Protein AF-A0A1V6BZP0-F1 (afdb_monomer_lite)

Secondary structure (DSSP, 8-state):
-HHHHHHHHHS-TTTTEETTEE-HHHHHHHHHHHT-----SBS-B---SS---GGG--BSSB--HHHHHHH-TT--EEEEESHHHHHHHHHHHHTTTT----PPPPBT-EEEEEETTEEEEEEEE---STTSSS-HHHHHHHHHHHHHHTTTTTT------------

Foldseek 3Di:
DQLLVCCQAPVGSCPQPDPPHGNPVVVVVLCVVLVNDDDDQAPDFDDDDDDPDPPRGDRPDGDLVQVVCVVVVPAQEAEDEDDVSQVSVQCCCCPDRPVDHDDRDDALAWDWDDRPPGIHTYHYHYHPDPPRPDDSVRSSVSVNSRCVVVVSNVPVPPPPPPPPPDD

Sequence (167 aa):
MWRVLGIVFFNDPAYFIKGKAFDRERISTFCEKKGIALYDTAMRVVRGSGNASDKFLEVLEPIDIACILKRLPSCNTVAVTGQKAAETLQEVIGGNGIGQKVTVPDIGKYVTFHFRDRIIKWYRMPSTSRAYPMSLEKKASYYRDMFNGAELLNGYSHSIVSGGFVD

Radius of gyration: 17.06 Å; chains: 1; bounding box: 46×48×41 Å

Structure (mmCIF, N/CA/C/O backbone):
data_AF-A0A1V6BZP0-F1
#
_entry.id   AF-A0A1V6BZP0-F1
#
loop_
_atom_site.group_PDB
_atom_site.id
_atom_site.type_symbol
_atom_site.label_atom_id
_atom_site.label_alt_id
_atom_site.label_comp_id
_atom_site.label_asym_id
_atom_site.label_entity_id
_atom_site.label_seq_id
_atom_site.pdbx_PDB_ins_code
_atom_site.Cartn_x
_atom_site.Cartn_y
_atom_site.Cartn_z
_atom_site.occupancy
_atom_site.B_iso_or_equiv
_atom_site.auth_seq_id
_atom_site.auth_comp_id
_atom_site.auth_asym_id
_atom_site.auth_atom_id
_atom_site.pdbx_PDB_model_num
ATOM 1 N N . MET A 1 1 ? 8.199 2.370 -6.152 1.00 89.12 1 MET A N 1
ATOM 2 C CA . MET A 1 1 ? 6.912 1.650 -6.259 1.00 89.12 1 MET A CA 1
ATOM 3 C C . MET A 1 1 ? 6.785 0.831 -7.537 1.00 89.12 1 MET A C 1
ATOM 5 O O . MET A 1 1 ? 6.820 -0.382 -7.446 1.00 89.12 1 MET A O 1
ATOM 9 N N . TRP A 1 2 ? 6.704 1.440 -8.723 1.00 95.31 2 TRP A N 1
ATOM 10 C CA . TRP A 1 2 ? 6.334 0.725 -9.958 1.00 95.31 2 TRP A CA 1
ATOM 11 C C . TRP A 1 2 ? 7.228 -0.451 -10.360 1.00 95.31 2 TRP A C 1
ATOM 13 O O . TRP A 1 2 ? 6.714 -1.443 -10.851 1.00 95.31 2 TRP A O 1
ATOM 23 N N . ARG A 1 3 ? 8.534 -0.405 -10.069 1.00 96.00 3 ARG A N 1
ATOM 24 C CA . ARG A 1 3 ? 9.424 -1.565 -10.269 1.00 96.00 3 ARG A CA 1
ATOM 25 C C . ARG A 1 3 ? 9.048 -2.768 -9.392 1.00 96.00 3 ARG A C 1
ATOM 27 O O . ARG A 1 3 ? 9.140 -3.901 -9.837 1.00 96.00 3 ARG A O 1
ATOM 34 N N . VAL A 1 4 ? 8.594 -2.513 -8.161 1.00 96.25 4 VAL A N 1
ATOM 35 C CA . VAL A 1 4 ? 8.104 -3.553 -7.240 1.00 96.25 4 VAL A CA 1
ATOM 36 C C . VAL A 1 4 ? 6.849 -4.193 -7.825 1.00 96.25 4 VAL A C 1
ATOM 38 O O . VAL A 1 4 ? 6.780 -5.409 -7.935 1.00 96.25 4 VAL A O 1
ATOM 41 N N . LEU A 1 5 ? 5.883 -3.379 -8.263 1.00 95.62 5 LEU A N 1
ATOM 42 C CA . LEU A 1 5 ? 4.642 -3.877 -8.865 1.00 95.62 5 LEU A CA 1
ATOM 43 C C . LEU A 1 5 ? 4.901 -4.601 -10.196 1.00 95.62 5 LEU A C 1
ATOM 45 O O . LEU A 1 5 ? 4.263 -5.613 -10.458 1.00 95.62 5 LEU A O 1
ATOM 49 N N . GLY A 1 6 ? 5.865 -4.137 -10.995 1.00 96.62 6 GLY A N 1
ATOM 50 C CA . GLY A 1 6 ? 6.317 -4.827 -12.203 1.00 96.62 6 GLY A CA 1
ATOM 51 C C . GLY A 1 6 ? 6.787 -6.257 -11.916 1.00 96.62 6 GLY A C 1
ATOM 52 O O . GLY A 1 6 ? 6.321 -7.200 -12.548 1.00 96.62 6 GLY A O 1
ATOM 53 N N . ILE A 1 7 ? 7.613 -6.446 -10.882 1.00 96.81 7 ILE A N 1
ATOM 54 C CA . ILE A 1 7 ? 8.033 -7.786 -10.436 1.00 96.81 7 ILE A CA 1
ATOM 55 C C . ILE A 1 7 ? 6.846 -8.602 -9.913 1.00 96.81 7 ILE A C 1
ATOM 57 O O . ILE A 1 7 ? 6.722 -9.785 -10.223 1.00 96.81 7 ILE A O 1
ATOM 61 N N . VAL A 1 8 ? 5.978 -8.002 -9.094 1.00 96.12 8 VAL A N 1
ATOM 62 C CA . VAL A 1 8 ? 4.880 -8.736 -8.446 1.00 96.12 8 VAL A CA 1
ATOM 63 C C . VAL A 1 8 ? 3.871 -9.267 -9.461 1.00 96.12 8 VAL A C 1
ATOM 65 O O . VAL A 1 8 ? 3.491 -10.429 -9.359 1.00 96.12 8 VAL A O 1
ATOM 68 N N . PHE A 1 9 ? 3.455 -8.435 -10.417 1.00 95.25 9 PHE A N 1
ATOM 69 C CA . PHE A 1 9 ? 2.352 -8.744 -11.331 1.00 95.25 9 PHE A CA 1
ATOM 70 C C . PHE A 1 9 ? 2.797 -9.255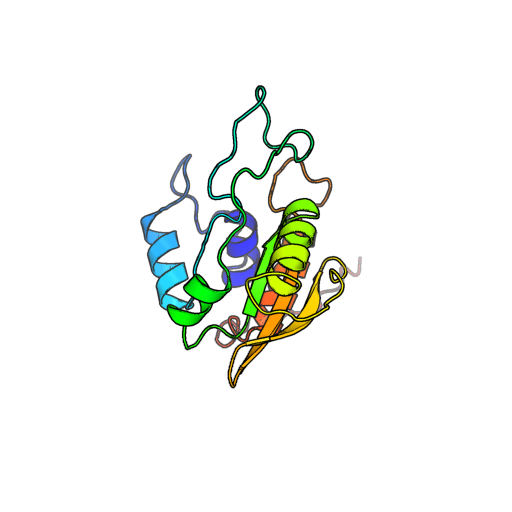 -12.704 1.00 95.25 9 PHE A C 1
ATOM 72 O O . PHE A 1 9 ? 2.000 -9.889 -13.386 1.00 95.25 9 PHE A O 1
ATOM 79 N N . PHE A 1 10 ? 4.037 -8.973 -13.117 1.00 95.56 10 PHE A N 1
ATOM 80 C CA . PHE A 1 10 ? 4.519 -9.260 -14.476 1.00 95.56 10 PHE A CA 1
ATOM 81 C C . PHE A 1 10 ? 5.895 -9.927 -14.510 1.00 95.56 10 PHE A C 1
ATOM 83 O O . PHE A 1 10 ? 6.420 -10.175 -15.589 1.00 95.56 10 PHE A O 1
ATOM 90 N N . ASN A 1 11 ? 6.500 -10.182 -13.344 1.00 95.38 11 ASN A N 1
ATOM 91 C CA . ASN A 1 11 ? 7.877 -10.662 -13.222 1.00 95.38 11 ASN A CA 1
ATOM 92 C C . ASN A 1 11 ? 8.907 -9.803 -13.992 1.00 95.38 11 ASN A C 1
ATOM 94 O O . ASN A 1 11 ? 9.961 -10.290 -14.387 1.00 95.38 11 ASN A O 1
ATOM 98 N N . ASP A 1 12 ? 8.606 -8.516 -14.190 1.00 96.12 12 ASP A N 1
ATOM 99 C CA . ASP A 1 12 ? 9.439 -7.585 -14.951 1.00 96.12 12 ASP A CA 1
ATOM 100 C C . ASP A 1 12 ? 9.510 -6.217 -14.239 1.00 96.12 12 ASP A C 1
ATOM 102 O O . ASP A 1 12 ? 8.532 -5.460 -14.233 1.00 96.12 12 ASP A O 1
ATOM 106 N N . PRO A 1 13 ? 10.659 -5.836 -13.645 1.00 95.88 13 PRO A N 1
ATOM 107 C CA . PRO A 1 13 ? 10.813 -4.538 -12.989 1.00 95.88 13 PRO A CA 1
ATOM 108 C C . PRO A 1 13 ? 10.709 -3.345 -13.952 1.00 95.88 13 PRO A C 1
ATOM 110 O O . PRO A 1 13 ? 10.486 -2.220 -13.493 1.00 95.88 13 PRO A O 1
ATOM 113 N N . ALA A 1 14 ? 10.880 -3.552 -15.258 1.00 97.19 14 ALA A N 1
ATOM 114 C CA . ALA A 1 14 ? 10.768 -2.524 -16.284 1.00 97.19 14 ALA A CA 1
ATOM 115 C C . ALA A 1 14 ? 9.359 -2.415 -16.889 1.00 97.19 14 ALA A C 1
ATOM 117 O O . ALA A 1 14 ? 9.118 -1.477 -17.646 1.00 97.19 14 ALA A O 1
ATOM 118 N N . TYR A 1 15 ? 8.408 -3.271 -16.497 1.00 97.56 15 TYR A N 1
ATOM 119 C CA . TYR A 1 15 ? 7.080 -3.352 -17.116 1.00 97.56 15 TYR A CA 1
ATOM 120 C C . TYR A 1 15 ? 6.342 -2.008 -17.203 1.00 97.56 15 TYR A C 1
ATOM 122 O O . TYR A 1 15 ? 5.653 -1.729 -18.178 1.00 97.56 15 TYR A O 1
ATOM 130 N N . PHE A 1 16 ? 6.480 -1.139 -16.201 1.00 97.25 16 PHE A N 1
ATOM 131 C CA . PHE A 1 16 ? 5.835 0.182 -16.169 1.00 97.25 16 PHE A CA 1
ATOM 132 C C . PHE A 1 16 ? 6.743 1.331 -16.631 1.00 97.25 16 PHE A C 1
ATOM 134 O O . PHE A 1 16 ? 6.482 2.488 -16.304 1.00 97.25 16 PHE A O 1
ATOM 141 N N . ILE A 1 17 ? 7.843 1.046 -17.325 1.00 96.62 17 ILE A N 1
ATOM 142 C CA . ILE A 1 17 ? 8.827 2.040 -17.762 1.00 96.62 17 ILE A CA 1
ATOM 143 C C . ILE A 1 17 ? 8.727 2.219 -19.279 1.00 96.62 17 ILE A C 1
ATOM 145 O O . ILE A 1 17 ? 8.769 1.254 -20.035 1.00 96.62 17 ILE A O 1
ATOM 149 N N . LYS A 1 18 ? 8.643 3.477 -19.725 1.00 95.69 18 LYS A N 1
ATOM 150 C CA . LYS A 1 18 ? 8.699 3.876 -21.135 1.00 95.69 18 LYS A CA 1
ATOM 151 C C . LYS A 1 18 ? 9.870 4.839 -21.323 1.00 95.69 18 LYS A C 1
ATOM 153 O O . LYS A 1 18 ? 9.834 5.993 -20.891 1.00 95.69 18 LYS A O 1
ATOM 158 N N . GLY A 1 19 ? 10.950 4.343 -21.926 1.00 93.88 19 GLY A N 1
ATOM 159 C CA . GLY A 1 19 ? 12.205 5.086 -22.059 1.00 93.88 19 GLY A CA 1
ATOM 160 C C . GLY A 1 19 ? 12.820 5.413 -20.694 1.00 93.88 19 GLY A C 1
ATOM 161 O O . GLY A 1 19 ? 13.157 4.518 -19.926 1.00 93.88 19 GLY A O 1
ATOM 162 N N . LYS A 1 20 ? 12.967 6.707 -20.384 1.00 92.25 20 LYS A N 1
ATOM 163 C CA . LYS A 1 20 ? 13.544 7.192 -19.114 1.00 92.25 20 LYS A CA 1
ATOM 164 C C . LYS A 1 20 ? 12.494 7.541 -18.045 1.00 92.25 20 LYS A C 1
ATOM 166 O O . LYS A 1 20 ? 12.865 8.027 -16.978 1.00 92.25 20 LYS A O 1
ATOM 171 N N . ALA A 1 21 ? 11.207 7.311 -18.311 1.00 93.88 21 ALA A N 1
ATOM 172 C CA . ALA A 1 21 ? 10.099 7.692 -17.434 1.00 93.88 21 ALA A CA 1
ATOM 173 C C . ALA A 1 21 ? 9.154 6.514 -17.143 1.00 93.88 21 ALA A C 1
ATOM 175 O O . ALA A 1 21 ? 9.225 5.467 -17.784 1.00 93.88 21 ALA A O 1
ATOM 176 N N . PHE A 1 22 ? 8.263 6.685 -16.164 1.00 94.44 22 PHE A N 1
ATOM 177 C CA . PHE A 1 22 ? 7.174 5.737 -15.929 1.00 94.44 22 PHE A CA 1
ATOM 178 C C . PHE A 1 22 ? 6.031 5.963 -16.924 1.00 94.44 22 PHE A C 1
ATOM 180 O O . PHE A 1 22 ? 5.674 7.103 -17.222 1.00 94.44 22 PHE A O 1
ATOM 187 N N . ASP A 1 23 ? 5.452 4.871 -17.412 1.00 96.88 23 ASP A N 1
ATOM 188 C CA . ASP A 1 23 ? 4.336 4.869 -18.352 1.00 96.88 23 ASP A CA 1
ATOM 189 C C . ASP A 1 23 ? 3.016 5.122 -17.609 1.00 96.88 23 ASP A C 1
ATOM 191 O O . ASP A 1 23 ? 2.403 4.206 -17.057 1.00 96.88 23 ASP A O 1
ATOM 195 N N . ARG A 1 24 ? 2.600 6.393 -17.555 1.00 95.31 24 ARG A N 1
ATOM 196 C CA . ARG A 1 24 ? 1.395 6.827 -16.831 1.00 95.31 24 ARG A CA 1
ATOM 197 C C . ARG A 1 24 ? 0.126 6.142 -17.336 1.00 95.31 24 ARG A C 1
ATOM 199 O O . ARG A 1 24 ? -0.723 5.800 -16.519 1.00 95.31 24 ARG A O 1
ATOM 206 N N . GLU A 1 25 ? -0.006 5.964 -18.645 1.00 95.62 25 GLU A N 1
ATOM 207 C CA . GLU A 1 25 ? -1.189 5.351 -19.254 1.00 95.62 25 GLU A CA 1
ATOM 208 C C . GLU A 1 25 ? -1.288 3.885 -18.833 1.00 95.62 25 GLU A C 1
ATOM 210 O O . GLU A 1 25 ? -2.283 3.475 -18.236 1.00 95.62 25 GLU A O 1
ATOM 215 N N . ARG A 1 26 ? -0.194 3.129 -19.004 1.00 96.62 26 ARG A N 1
ATOM 216 C CA . ARG A 1 26 ? -0.111 1.728 -18.568 1.00 96.62 26 ARG A CA 1
ATOM 217 C C . ARG A 1 26 ? -0.394 1.571 -17.077 1.00 96.62 26 ARG A C 1
ATOM 219 O O . ARG A 1 26 ? -1.074 0.630 -16.674 1.00 96.62 26 ARG A O 1
ATOM 226 N N . ILE A 1 27 ? 0.130 2.485 -16.266 1.00 95.94 27 ILE A N 1
ATOM 227 C CA . ILE A 1 27 ? -0.100 2.531 -14.824 1.00 95.94 27 ILE A CA 1
ATOM 228 C C . ILE A 1 27 ? -1.582 2.756 -14.499 1.00 95.94 27 ILE A C 1
ATOM 230 O O . ILE A 1 27 ? -2.133 1.994 -13.707 1.00 95.94 27 ILE A O 1
ATOM 234 N N . SER A 1 28 ? -2.227 3.764 -15.098 1.00 93.94 28 SER A N 1
ATOM 235 C CA . SER A 1 28 ? -3.638 4.082 -14.824 1.00 93.94 28 SER A CA 1
ATOM 236 C C . SER A 1 28 ? -4.532 2.911 -15.202 1.00 93.94 28 SER A C 1
ATOM 238 O O . SER A 1 28 ? -5.281 2.411 -14.367 1.00 93.94 28 SER A O 1
ATOM 240 N N . THR A 1 29 ? -4.356 2.380 -16.417 1.00 95.38 29 THR A N 1
ATOM 241 C CA . THR A 1 29 ? -5.118 1.224 -16.899 1.00 95.38 29 THR A CA 1
ATOM 242 C C . THR A 1 29 ? -4.913 -0.005 -16.017 1.00 95.38 29 THR A C 1
ATOM 244 O O . THR A 1 29 ? -5.861 -0.742 -15.754 1.00 95.38 29 THR A O 1
ATOM 247 N N . PHE A 1 30 ? -3.688 -0.251 -15.547 1.00 95.12 30 PHE A N 1
ATOM 248 C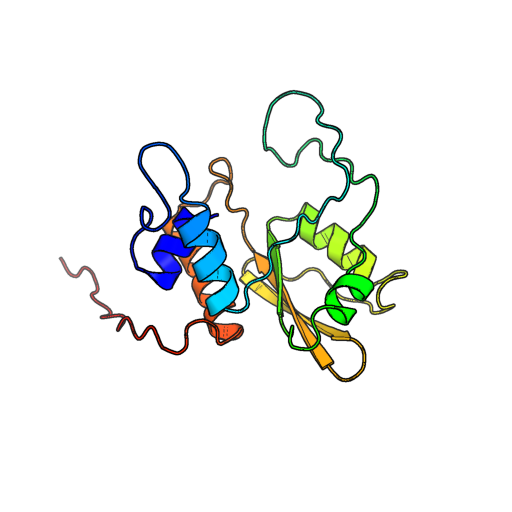 CA . PHE A 1 30 ? -3.415 -1.346 -14.619 1.00 95.12 30 PHE A CA 1
ATOM 249 C C . PHE A 1 30 ? -4.153 -1.161 -13.289 1.00 95.12 30 PHE A C 1
ATOM 251 O O . PHE A 1 30 ? -4.817 -2.089 -12.828 1.00 95.12 30 PHE A O 1
ATOM 258 N N . CYS A 1 31 ? -4.059 0.029 -12.693 1.00 92.50 31 CYS A N 1
ATOM 259 C CA . CYS A 1 31 ? -4.715 0.353 -11.431 1.00 92.50 31 CYS A CA 1
ATOM 260 C C . CYS A 1 31 ? -6.239 0.228 -11.530 1.00 92.50 31 CYS A C 1
ATOM 262 O O . CYS A 1 31 ? -6.843 -0.425 -10.683 1.00 92.50 31 CYS A O 1
ATOM 264 N N . GLU A 1 32 ? -6.845 0.766 -12.588 1.00 90.62 32 GLU A N 1
ATOM 265 C CA . GLU A 1 32 ? -8.285 0.668 -12.849 1.00 90.62 32 GLU A CA 1
ATOM 266 C C . GLU A 1 32 ? -8.730 -0.790 -12.998 1.00 90.62 32 GLU A C 1
ATOM 268 O O . GLU A 1 32 ? -9.640 -1.232 -12.299 1.00 90.62 32 GLU A O 1
ATOM 273 N N . LYS A 1 33 ? -8.035 -1.579 -13.831 1.00 91.69 33 LYS A N 1
ATOM 274 C CA . LYS A 1 33 ? -8.356 -3.001 -14.042 1.00 91.69 33 LYS A CA 1
ATOM 275 C C . LYS A 1 33 ? -8.199 -3.846 -12.782 1.00 91.69 33 LYS A C 1
ATOM 277 O O . LYS A 1 33 ? -8.889 -4.851 -12.637 1.00 91.69 33 LYS A O 1
ATOM 282 N N . LYS A 1 34 ? -7.269 -3.483 -11.895 1.00 90.12 34 LYS A N 1
ATOM 283 C CA . LYS A 1 34 ? -7.013 -4.211 -10.646 1.00 90.12 34 LYS A CA 1
ATOM 284 C C . LYS A 1 34 ? -7.796 -3.684 -9.450 1.00 90.12 34 LYS A C 1
ATOM 286 O O . LYS A 1 34 ? -7.714 -4.294 -8.393 1.00 90.12 34 LYS A O 1
ATOM 291 N N . GLY A 1 35 ? -8.526 -2.577 -9.585 1.00 89.06 35 GLY A N 1
ATOM 292 C CA . GLY A 1 35 ? -9.192 -1.938 -8.450 1.00 89.06 35 GLY A CA 1
ATOM 293 C C . GLY A 1 35 ? -8.210 -1.360 -7.424 1.00 89.06 35 GLY A C 1
ATOM 294 O O . GLY A 1 35 ? -8.501 -1.335 -6.231 1.00 89.06 35 GLY A O 1
ATOM 295 N N . ILE A 1 36 ? -7.031 -0.913 -7.868 1.00 91.56 36 ILE A N 1
ATOM 296 C CA . ILE A 1 36 ? -6.016 -0.292 -7.012 1.00 91.56 36 ILE A CA 1
ATOM 297 C C . ILE A 1 36 ? -6.196 1.223 -7.057 1.00 91.56 36 ILE A C 1
ATOM 299 O O . ILE A 1 36 ? -5.928 1.860 -8.075 1.00 91.56 36 ILE A O 1
ATOM 303 N N . ALA A 1 37 ? -6.577 1.809 -5.926 1.00 88.44 37 ALA A N 1
ATOM 304 C CA . ALA A 1 37 ? -6.533 3.251 -5.726 1.00 88.44 37 ALA A CA 1
ATOM 305 C C . ALA A 1 37 ? -5.193 3.656 -5.097 1.00 88.44 37 ALA A C 1
ATOM 307 O O . ALA A 1 37 ? -4.712 3.012 -4.164 1.00 88.44 37 ALA A O 1
ATOM 308 N N . LEU A 1 38 ? -4.599 4.741 -5.593 1.00 85.94 38 LEU A N 1
ATOM 309 C CA . LEU A 1 38 ? -3.411 5.352 -5.004 1.00 85.94 38 LEU A CA 1
ATOM 310 C C . LEU A 1 38 ? -3.785 6.703 -4.412 1.00 85.94 38 LEU A C 1
ATOM 312 O O . LEU A 1 38 ? -4.434 7.514 -5.070 1.00 85.94 38 LEU A O 1
ATOM 316 N N . TYR A 1 39 ? -3.351 6.939 -3.182 1.00 75.44 39 TYR A N 1
ATOM 317 C CA . TYR A 1 39 ? -3.590 8.185 -2.474 1.00 75.44 39 TYR A CA 1
ATOM 318 C C . TYR A 1 39 ? -2.334 8.563 -1.695 1.00 75.44 39 TYR A C 1
ATOM 320 O O . TYR A 1 39 ? -1.654 7.686 -1.157 1.00 75.44 39 TYR A O 1
ATOM 328 N N . ASP A 1 40 ? -2.008 9.851 -1.654 1.00 66.25 40 ASP A N 1
ATOM 329 C CA . ASP A 1 40 ? -0.903 10.329 -0.829 1.00 66.25 40 ASP A CA 1
ATOM 330 C C . ASP A 1 40 ? -1.369 10.416 0.627 1.00 66.25 40 ASP A C 1
ATOM 332 O O . ASP A 1 40 ? -2.418 10.985 0.924 1.00 66.25 40 ASP A O 1
ATOM 336 N N . THR A 1 41 ? -0.616 9.826 1.553 1.00 52.00 41 THR A N 1
ATOM 337 C CA . THR A 1 41 ? -0.979 9.844 2.979 1.00 52.00 41 THR A CA 1
ATOM 338 C C . THR A 1 41 ? -0.819 11.244 3.583 1.00 52.00 41 THR A C 1
ATOM 340 O O . THR A 1 41 ? -1.410 11.525 4.623 1.00 52.00 41 THR A O 1
ATOM 343 N N . ALA A 1 42 ? -0.071 12.139 2.929 1.00 47.28 42 ALA A N 1
ATOM 344 C CA . ALA A 1 42 ? 0.119 13.512 3.372 1.00 47.28 42 ALA A CA 1
ATOM 345 C C . ALA A 1 42 ? -0.569 14.502 2.417 1.00 47.28 42 ALA A C 1
ATOM 347 O O . ALA A 1 42 ? -0.088 14.753 1.315 1.00 47.28 42 ALA A O 1
ATOM 348 N N . MET A 1 43 ? -1.669 15.127 2.853 1.00 43.12 43 MET A N 1
ATOM 349 C CA . MET A 1 43 ? -2.336 16.170 2.054 1.00 43.12 43 MET A CA 1
ATOM 350 C C . MET A 1 43 ? -1.595 17.520 2.056 1.00 43.12 43 MET A C 1
ATOM 352 O O . MET A 1 43 ? -1.974 18.430 1.322 1.00 43.12 43 MET A O 1
ATOM 356 N N . ARG A 1 44 ? -0.499 17.664 2.815 1.00 33.16 44 ARG A N 1
ATOM 357 C CA . ARG A 1 44 ? 0.430 18.799 2.699 1.00 33.16 44 ARG A CA 1
ATOM 358 C C . ARG A 1 44 ? 1.768 18.448 3.352 1.00 33.16 44 ARG A C 1
ATOM 360 O O . ARG A 1 44 ? 1.824 18.230 4.557 1.00 33.16 44 ARG A O 1
ATOM 367 N N . VAL A 1 45 ? 2.836 18.402 2.555 1.00 38.97 45 VAL A N 1
ATOM 368 C CA . VAL A 1 45 ? 4.223 18.231 3.022 1.00 38.97 45 VAL A CA 1
ATOM 369 C C . VAL A 1 45 ? 4.978 19.522 2.729 1.00 38.97 45 VAL A C 1
ATOM 371 O O . VAL A 1 45 ? 5.191 19.851 1.561 1.00 38.97 45 VAL A O 1
ATOM 374 N N . VAL A 1 46 ? 5.410 20.253 3.759 1.00 36.12 46 VAL A N 1
ATOM 375 C CA . VAL A 1 46 ? 6.407 21.319 3.577 1.00 36.12 46 VAL A CA 1
ATOM 376 C C . VAL A 1 46 ? 7.770 20.645 3.473 1.00 36.12 46 VAL A C 1
ATOM 378 O O . VAL A 1 46 ? 8.241 19.998 4.404 1.00 36.12 46 VAL A O 1
ATOM 381 N N . ARG A 1 47 ? 8.385 20.734 2.291 1.00 38.78 47 ARG A N 1
ATOM 382 C CA . ARG A 1 47 ? 9.686 20.119 2.015 1.00 38.78 47 ARG A CA 1
ATOM 383 C C . ARG A 1 47 ? 10.798 20.975 2.617 1.00 38.78 47 ARG A C 1
ATOM 385 O O . ARG A 1 47 ? 11.275 21.905 1.971 1.00 38.78 47 ARG A O 1
ATOM 392 N N . GLY A 1 48 ? 11.247 20.626 3.818 1.00 38.09 48 GLY A N 1
ATOM 393 C CA . GLY A 1 48 ? 12.569 21.025 4.294 1.00 38.09 48 GLY A CA 1
ATOM 394 C C . GLY A 1 48 ? 13.641 20.315 3.461 1.00 38.09 48 GLY A C 1
ATOM 395 O O . GLY A 1 48 ? 13.793 19.103 3.561 1.00 38.09 48 GLY A O 1
ATOM 396 N N . SER A 1 49 ? 14.303 21.056 2.570 1.00 40.41 49 SER A N 1
ATOM 397 C CA . SER A 1 49 ? 15.598 20.722 1.949 1.00 40.41 49 SER A CA 1
ATOM 398 C C . SER A 1 49 ? 15.843 19.251 1.523 1.00 40.41 49 SER A C 1
ATOM 400 O O . SER A 1 49 ? 16.517 18.468 2.181 1.00 40.41 49 SER A O 1
ATOM 402 N N . GLY A 1 50 ? 15.441 18.920 0.291 1.00 42.94 50 GLY A N 1
ATOM 403 C CA . GLY A 1 50 ? 16.346 18.223 -0.638 1.00 42.94 50 GLY A CA 1
ATOM 404 C C . GLY A 1 50 ? 16.535 16.699 -0.584 1.00 42.94 50 GLY A C 1
ATOM 405 O O . GLY A 1 50 ? 17.386 16.220 -1.330 1.00 42.94 50 GLY A O 1
ATOM 406 N N . ASN A 1 51 ? 15.781 15.894 0.176 1.00 48.53 51 ASN A N 1
ATOM 407 C CA . ASN A 1 51 ? 15.770 14.435 -0.053 1.00 48.53 51 ASN A CA 1
ATOM 408 C C . ASN A 1 51 ? 14.465 13.727 0.368 1.00 48.53 51 ASN A C 1
ATOM 410 O O . ASN A 1 51 ? 13.696 14.215 1.185 1.00 48.53 51 ASN A O 1
ATOM 414 N N . ALA A 1 52 ? 14.208 12.557 -0.235 1.00 53.28 52 ALA A N 1
ATOM 415 C CA . ALA A 1 52 ? 13.035 11.699 0.000 1.00 53.28 52 ALA A CA 1
ATOM 416 C C . ALA A 1 52 ? 13.181 10.809 1.256 1.00 53.28 52 ALA A C 1
ATOM 418 O O . ALA A 1 52 ? 12.760 9.650 1.246 1.00 53.28 52 ALA A O 1
ATOM 419 N N . SER A 1 53 ? 13.875 11.309 2.282 1.00 53.00 53 SER A N 1
ATOM 420 C CA . SER A 1 53 ? 14.097 10.608 3.548 1.00 53.00 53 SER A CA 1
ATOM 421 C C . SER A 1 53 ? 13.049 11.042 4.570 1.00 53.00 53 SER A C 1
ATOM 423 O O . SER A 1 53 ? 12.766 12.230 4.697 1.00 53.00 53 SER A O 1
ATOM 425 N N . ASP A 1 54 ? 12.521 10.093 5.343 1.00 52.78 54 ASP A N 1
ATOM 426 C CA . ASP A 1 54 ? 11.439 10.283 6.327 1.00 52.78 54 ASP A CA 1
ATOM 427 C C . ASP A 1 54 ? 11.810 11.199 7.519 1.00 52.78 54 ASP A C 1
ATOM 429 O O . ASP A 1 54 ? 11.027 11.366 8.450 1.00 52.78 54 ASP A O 1
ATOM 433 N N . LYS A 1 55 ? 13.012 11.794 7.525 1.00 47.59 55 LYS A N 1
ATOM 434 C CA . LYS A 1 55 ? 13.589 12.488 8.687 1.00 47.59 55 LYS A CA 1
ATOM 435 C C . LYS A 1 55 ? 13.008 13.892 8.934 1.00 47.59 55 LYS A C 1
ATOM 437 O O . LYS A 1 55 ? 13.209 14.421 10.020 1.00 47.59 55 LYS A O 1
ATOM 442 N N . PHE A 1 56 ? 12.279 14.473 7.973 1.00 45.00 56 PHE A N 1
ATOM 443 C CA . PHE A 1 56 ? 11.745 15.846 8.060 1.00 45.00 56 PHE A CA 1
ATOM 444 C C . PHE A 1 56 ? 10.356 16.003 7.411 1.00 45.00 56 PHE A C 1
ATOM 446 O O . PHE A 1 56 ? 10.113 16.943 6.657 1.00 45.00 56 PHE A O 1
ATOM 453 N N . LEU A 1 57 ? 9.442 15.061 7.661 1.00 48.09 57 LEU A N 1
ATOM 454 C CA . LEU A 1 57 ? 8.051 15.153 7.205 1.00 48.09 57 LEU A CA 1
ATOM 455 C C . LEU A 1 57 ? 7.142 15.614 8.349 1.00 48.09 57 LEU A C 1
ATOM 457 O O . LEU A 1 57 ? 6.799 14.833 9.237 1.00 48.09 57 LEU A O 1
ATOM 461 N N . GLU A 1 58 ? 6.740 16.883 8.305 1.00 45.75 58 GLU A N 1
ATOM 462 C CA . GLU A 1 58 ? 5.653 17.414 9.128 1.00 45.75 58 GLU A CA 1
ATOM 463 C C . GLU A 1 58 ? 4.322 17.200 8.391 1.00 45.75 58 GLU A C 1
ATOM 465 O O . GLU A 1 58 ? 4.131 17.679 7.269 1.00 45.75 58 GLU A O 1
ATOM 470 N N . VAL A 1 59 ? 3.420 16.421 8.993 1.00 53.59 59 VAL A N 1
ATOM 471 C CA . VAL A 1 59 ? 2.085 16.145 8.448 1.00 53.59 59 VAL A CA 1
ATOM 472 C C . VAL A 1 59 ? 1.159 17.259 8.924 1.00 53.59 59 VAL A C 1
ATOM 474 O O . VAL A 1 59 ? 0.746 17.262 10.077 1.00 53.59 59 VAL A O 1
ATOM 477 N N . LEU A 1 60 ? 0.864 18.220 8.047 1.00 53.34 60 LEU A N 1
ATOM 478 C CA . LEU A 1 60 ? 0.061 19.395 8.411 1.00 53.34 60 LEU A CA 1
ATOM 479 C C . LEU A 1 60 ? -1.431 19.075 8.564 1.00 53.34 60 LEU A C 1
ATOM 481 O O . LEU A 1 60 ? -2.097 19.673 9.402 1.00 53.34 60 LEU A O 1
ATOM 485 N N . GLU A 1 61 ? -1.948 18.134 7.772 1.00 59.84 61 GLU A N 1
ATOM 486 C CA . GLU A 1 61 ? -3.327 17.647 7.861 1.00 59.84 61 GLU A CA 1
ATOM 487 C C . GLU A 1 61 ? -3.341 16.129 7.623 1.00 59.84 61 GLU A C 1
ATOM 489 O O . GLU A 1 61 ? -2.858 15.669 6.577 1.00 59.84 61 GLU A O 1
ATOM 494 N N . PRO A 1 62 ? -3.846 15.333 8.582 1.00 66.12 62 PRO A N 1
ATOM 495 C CA . PRO A 1 62 ? -3.922 13.891 8.429 1.00 66.12 62 PRO A CA 1
ATOM 496 C C . PRO A 1 62 ? -4.995 13.501 7.403 1.00 66.12 62 PRO A C 1
ATOM 498 O O . PRO A 1 62 ? -5.979 14.207 7.185 1.00 66.12 62 PRO A O 1
ATOM 501 N N . ILE A 1 63 ? -4.803 12.346 6.770 1.00 74.44 63 ILE A N 1
ATOM 502 C CA . ILE A 1 63 ? -5.749 11.762 5.815 1.00 74.44 63 ILE A CA 1
ATOM 503 C C . ILE A 1 63 ? -7.127 11.514 6.456 1.00 74.44 63 ILE A C 1
ATOM 505 O O . ILE A 1 63 ? -7.227 10.878 7.503 1.00 74.44 63 ILE A O 1
ATOM 509 N N . ASP A 1 64 ? -8.210 11.935 5.796 1.00 81.81 64 ASP A N 1
ATOM 510 C CA . ASP A 1 64 ? -9.572 11.528 6.172 1.00 81.81 64 ASP A CA 1
ATOM 511 C C . ASP A 1 64 ? -9.888 10.156 5.558 1.00 81.81 64 ASP A C 1
ATOM 513 O O . ASP A 1 64 ? -10.513 10.024 4.497 1.00 81.81 64 ASP A O 1
ATOM 517 N N . ILE A 1 65 ? -9.415 9.104 6.231 1.00 84.62 65 ILE A N 1
ATOM 518 C CA . ILE A 1 65 ? -9.623 7.724 5.780 1.00 84.62 65 ILE A CA 1
ATOM 519 C C . ILE A 1 65 ? -11.113 7.367 5.703 1.00 84.62 65 ILE A C 1
ATOM 521 O O . ILE A 1 65 ? -11.517 6.595 4.834 1.00 84.62 65 ILE A O 1
ATOM 525 N N . ALA A 1 66 ? -11.951 7.950 6.563 1.00 86.56 66 ALA A N 1
ATOM 526 C CA . ALA A 1 66 ? -13.378 7.674 6.583 1.00 86.56 66 ALA A CA 1
ATOM 527 C C . ALA A 1 66 ? -14.061 8.219 5.325 1.00 86.56 66 ALA A C 1
ATOM 529 O O . ALA A 1 66 ? -14.876 7.523 4.717 1.00 86.56 66 ALA A O 1
ATOM 530 N N . CYS A 1 67 ? -13.717 9.434 4.895 1.00 86.31 67 CYS A N 1
ATOM 531 C CA . CYS A 1 67 ? -14.199 10.003 3.637 1.00 86.31 67 CYS A CA 1
ATOM 532 C C . CYS A 1 67 ? -13.770 9.161 2.427 1.00 86.31 67 CYS A C 1
ATOM 534 O O . CYS A 1 67 ? -14.586 8.875 1.547 1.00 86.31 67 CYS A O 1
ATOM 536 N N . ILE A 1 68 ? -12.523 8.688 2.409 1.00 87.25 68 ILE A N 1
ATOM 537 C CA . ILE A 1 68 ? -12.010 7.835 1.328 1.00 87.25 68 ILE A CA 1
ATOM 538 C C . ILE A 1 68 ? -12.756 6.498 1.284 1.00 87.25 68 ILE A C 1
ATOM 540 O O . ILE A 1 68 ? -13.265 6.110 0.232 1.00 87.25 68 ILE A O 1
ATOM 544 N N . LEU A 1 69 ? -12.895 5.813 2.421 1.00 89.19 69 LEU A N 1
ATOM 545 C CA . LEU A 1 69 ? -13.593 4.527 2.490 1.00 89.19 69 LEU A CA 1
ATOM 546 C C . LEU A 1 69 ? -15.092 4.650 2.166 1.00 89.19 69 LEU A C 1
ATOM 548 O O . LEU A 1 69 ? -15.661 3.710 1.615 1.00 89.19 69 LEU A O 1
ATOM 552 N N . LYS A 1 70 ? -15.727 5.806 2.423 1.00 90.06 70 LYS A N 1
ATOM 553 C CA . LYS A 1 70 ? -17.097 6.104 1.951 1.00 90.06 70 LYS A CA 1
ATOM 554 C C . LYS A 1 70 ? -17.194 6.143 0.427 1.00 90.06 70 LYS A C 1
ATOM 556 O O . LYS A 1 70 ? -18.187 5.675 -0.118 1.00 90.06 70 LYS A O 1
ATOM 561 N N . ARG A 1 71 ? -16.187 6.706 -0.250 1.00 89.19 71 ARG A N 1
ATOM 562 C CA . ARG A 1 71 ? -16.125 6.799 -1.721 1.00 89.19 71 ARG A CA 1
ATOM 563 C C . ARG A 1 71 ? -15.702 5.488 -2.385 1.00 89.19 71 ARG A C 1
ATOM 565 O O . ARG A 1 71 ? -15.937 5.315 -3.574 1.00 89.19 71 ARG A O 1
ATOM 572 N N . LEU A 1 72 ? -15.103 4.571 -1.623 1.00 90.31 72 LEU A N 1
ATOM 573 C CA . LEU A 1 72 ? -14.641 3.262 -2.083 1.00 90.31 72 LEU A CA 1
ATOM 574 C C . LEU A 1 72 ? -15.407 2.126 -1.369 1.00 90.31 72 LEU A C 1
ATOM 576 O O . LEU A 1 72 ? -14.834 1.419 -0.528 1.00 90.31 72 LEU A O 1
ATOM 580 N N . PRO A 1 73 ? -16.699 1.912 -1.690 1.00 88.56 73 PRO A N 1
ATOM 581 C CA . PRO A 1 73 ? -17.572 0.964 -0.987 1.00 88.56 73 PRO A CA 1
ATOM 582 C C . PRO A 1 73 ? -17.163 -0.510 -1.147 1.00 88.56 73 PRO A C 1
ATOM 584 O O . PRO A 1 73 ? -17.555 -1.332 -0.321 1.00 88.56 73 PRO A O 1
ATOM 587 N N . SER A 1 74 ? -16.298 -0.837 -2.109 1.00 88.88 74 SER A N 1
ATOM 588 C CA . SER A 1 74 ? -15.722 -2.182 -2.276 1.00 88.88 74 SER A CA 1
ATOM 589 C C . SER A 1 74 ? -14.318 -2.339 -1.674 1.00 88.88 74 SER A C 1
ATOM 591 O O . SER A 1 74 ? -13.764 -3.432 -1.695 1.00 88.88 74 SER A O 1
ATOM 593 N N . CYS A 1 75 ? -13.716 -1.269 -1.142 1.00 91.69 75 CYS A N 1
ATOM 594 C CA . CYS A 1 75 ? -12.378 -1.336 -0.554 1.00 91.69 75 CYS A CA 1
ATOM 595 C C . CYS A 1 75 ? -12.396 -2.104 0.775 1.00 91.69 75 CYS A C 1
ATOM 597 O O . CYS A 1 75 ? -12.999 -1.650 1.744 1.00 91.69 75 CYS A O 1
ATOM 599 N N . ASN A 1 76 ? -11.701 -3.239 0.824 1.00 92.94 76 ASN A N 1
ATOM 600 C CA . ASN A 1 76 ? -11.556 -4.085 2.015 1.00 92.94 76 ASN A CA 1
ATOM 601 C C . ASN A 1 76 ? -10.117 -4.107 2.567 1.00 92.94 76 ASN A C 1
ATOM 603 O O . ASN A 1 76 ? -9.861 -4.717 3.604 1.00 92.94 76 ASN A O 1
ATOM 607 N N . THR A 1 77 ? -9.175 -3.449 1.885 1.00 94.88 77 THR A N 1
ATOM 608 C CA . THR A 1 77 ? -7.749 -3.486 2.210 1.00 94.88 77 THR A CA 1
ATOM 609 C C . THR A 1 77 ? -7.118 -2.112 2.009 1.00 94.88 77 THR A C 1
ATOM 611 O O . THR A 1 77 ? -7.273 -1.492 0.961 1.00 94.88 77 THR A O 1
ATOM 614 N N . VAL A 1 78 ? -6.369 -1.653 3.007 1.00 93.94 78 VAL A N 1
ATOM 615 C CA . VAL A 1 78 ? -5.564 -0.430 2.989 1.00 93.94 78 VAL A CA 1
ATOM 616 C C . VAL A 1 78 ? -4.115 -0.809 3.263 1.00 93.94 78 VAL A C 1
ATOM 618 O O . VAL A 1 78 ? -3.831 -1.617 4.145 1.00 93.94 78 VAL A O 1
ATOM 621 N N . ALA A 1 79 ? -3.184 -0.208 2.532 1.00 94.19 79 ALA A N 1
ATOM 622 C CA . ALA A 1 79 ? -1.759 -0.399 2.746 1.00 94.19 79 ALA A CA 1
ATOM 623 C C . ALA A 1 79 ? -1.055 0.952 2.843 1.00 94.19 79 ALA A C 1
ATOM 625 O O . ALA A 1 79 ? -1.299 1.845 2.034 1.00 94.19 79 ALA A O 1
ATOM 626 N N . VAL A 1 80 ? -0.158 1.081 3.816 1.00 92.06 80 VAL A N 1
ATOM 627 C CA . VAL A 1 80 ? 0.703 2.260 3.993 1.00 92.06 80 VAL A CA 1
ATOM 628 C C . VAL A 1 80 ? 2.163 1.853 3.890 1.00 92.06 80 VAL A C 1
ATOM 630 O O . VAL A 1 80 ? 2.529 0.738 4.261 1.00 92.06 80 VAL A O 1
ATOM 633 N N . THR A 1 81 ? 3.014 2.741 3.380 1.00 89.50 81 THR A N 1
ATOM 634 C CA . THR A 1 81 ? 4.429 2.435 3.142 1.00 89.50 81 THR A CA 1
ATOM 635 C C . THR A 1 81 ? 5.326 3.212 4.099 1.00 89.50 81 THR A C 1
ATOM 637 O O . THR A 1 81 ? 5.373 4.437 4.027 1.00 89.50 81 THR A O 1
ATOM 640 N N . GLY A 1 82 ? 6.083 2.511 4.943 1.00 84.56 82 GLY A N 1
ATOM 641 C CA . GLY A 1 82 ? 6.974 3.123 5.936 1.00 84.56 82 GLY A CA 1
ATOM 642 C C . GLY A 1 82 ? 6.339 3.309 7.319 1.00 84.56 82 GLY A C 1
ATOM 643 O O . GLY A 1 82 ? 5.145 3.091 7.513 1.00 84.56 82 GLY A O 1
ATOM 644 N N . GLN A 1 83 ? 7.172 3.668 8.300 1.00 85.19 83 GLN A N 1
ATOM 645 C CA . GLN A 1 83 ? 6.759 3.785 9.703 1.00 85.19 83 GLN A CA 1
ATOM 646 C C . GLN A 1 83 ? 5.844 4.986 9.933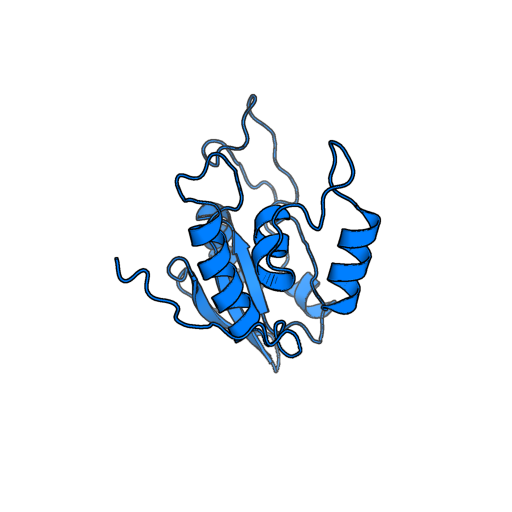 1.00 85.19 83 GLN A C 1
ATOM 648 O O . GLN A 1 83 ? 4.761 4.828 10.486 1.00 85.19 83 GLN A O 1
ATOM 653 N N . LYS A 1 84 ? 6.252 6.167 9.457 1.00 84.12 84 LYS A N 1
ATOM 654 C CA . LYS A 1 84 ? 5.535 7.417 9.727 1.00 84.12 84 LYS A CA 1
ATOM 655 C C . LYS A 1 84 ? 4.097 7.382 9.208 1.00 84.12 84 LYS A C 1
ATOM 657 O O . LYS A 1 84 ? 3.174 7.738 9.926 1.00 84.12 84 LYS A O 1
ATOM 662 N N . ALA A 1 85 ? 3.902 6.874 7.990 1.00 84.62 85 ALA A N 1
ATOM 663 C CA . ALA A 1 85 ? 2.572 6.704 7.406 1.00 84.62 85 ALA A CA 1
ATOM 664 C C . ALA A 1 85 ? 1.697 5.723 8.208 1.00 84.62 85 ALA A C 1
ATOM 666 O O . ALA A 1 85 ? 0.483 5.903 8.284 1.00 84.62 85 ALA A O 1
ATOM 667 N N . ALA A 1 86 ? 2.301 4.699 8.821 1.00 89.75 86 ALA A N 1
ATOM 668 C CA . ALA A 1 86 ? 1.582 3.754 9.664 1.00 89.75 86 ALA A CA 1
ATOM 669 C C . ALA A 1 86 ? 1.154 4.368 11.002 1.00 89.75 86 ALA A C 1
ATOM 671 O O . ALA A 1 86 ? 0.008 4.195 11.401 1.00 89.75 86 ALA A O 1
ATOM 672 N N . GLU A 1 87 ? 2.030 5.127 11.653 1.00 89.69 87 GLU A N 1
ATOM 673 C CA . GLU A 1 87 ? 1.696 5.866 12.878 1.00 89.69 87 GLU A CA 1
ATOM 674 C C . GLU A 1 87 ? 0.583 6.891 12.619 1.00 89.69 87 GLU A C 1
ATOM 676 O O . GLU A 1 87 ? -0.412 6.916 13.336 1.00 89.69 87 GLU A O 1
ATOM 681 N N . THR A 1 88 ? 0.674 7.660 11.528 1.00 86.56 88 THR A N 1
ATOM 682 C CA . THR A 1 88 ? -0.380 8.616 11.152 1.00 86.56 88 THR A CA 1
ATOM 683 C C . THR A 1 88 ? -1.720 7.924 10.907 1.00 86.56 88 THR A C 1
ATOM 685 O O . THR A 1 88 ? -2.752 8.398 11.375 1.00 86.56 88 THR A O 1
ATOM 688 N N . LEU A 1 89 ? -1.740 6.786 10.201 1.00 88.25 89 LEU A N 1
ATOM 689 C CA . LEU A 1 89 ? -2.992 6.057 9.994 1.00 88.25 89 LEU A CA 1
ATOM 690 C C . LEU A 1 89 ? -3.537 5.469 11.307 1.00 88.25 89 LEU A C 1
ATOM 692 O O . LEU A 1 89 ? -4.751 5.459 11.498 1.00 88.25 89 LEU A O 1
ATOM 696 N N . GLN A 1 90 ? -2.671 5.044 12.233 1.00 91.62 90 GLN A N 1
ATOM 697 C CA . GLN A 1 90 ? -3.079 4.607 13.571 1.00 91.62 90 GLN A CA 1
ATOM 698 C C . GLN A 1 90 ? -3.839 5.708 14.318 1.00 91.62 90 GLN A C 1
ATOM 700 O O . GLN A 1 90 ? -4.923 5.458 14.844 1.00 91.62 90 GLN A O 1
ATOM 705 N N . GLU A 1 91 ? -3.281 6.921 14.348 1.00 88.94 91 GLU A N 1
ATOM 706 C CA . GLU A 1 91 ? -3.883 8.089 14.999 1.00 88.94 91 GLU A CA 1
ATOM 707 C C . GLU A 1 91 ? -5.229 8.447 14.365 1.00 88.94 91 GLU A C 1
ATOM 709 O O . GLU A 1 91 ? -6.199 8.711 15.072 1.00 88.94 91 GLU A O 1
ATOM 714 N N . VAL A 1 9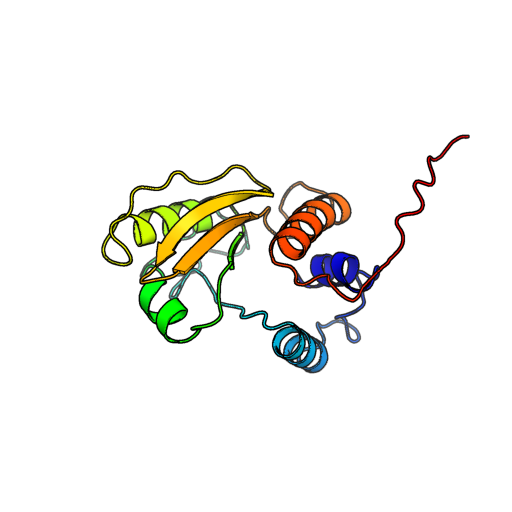2 ? -5.324 8.384 13.034 1.00 86.12 92 VAL A N 1
ATOM 715 C CA . VAL A 1 92 ? -6.573 8.634 12.299 1.00 86.12 92 VAL A CA 1
ATOM 716 C C . VAL A 1 92 ? -7.650 7.594 12.628 1.00 86.12 92 VAL A C 1
ATOM 718 O O . VAL A 1 92 ? -8.812 7.960 12.822 1.00 86.12 92 VAL A O 1
ATOM 721 N N . ILE A 1 93 ? -7.285 6.307 12.700 1.00 89.31 93 ILE A N 1
ATOM 722 C CA . ILE A 1 93 ? -8.218 5.226 13.061 1.00 89.31 93 ILE A CA 1
ATOM 723 C C . ILE A 1 93 ? -8.657 5.367 14.528 1.00 89.31 93 ILE A C 1
ATOM 725 O O . ILE A 1 93 ? -9.839 5.201 14.830 1.00 89.31 93 ILE A O 1
ATOM 729 N N . GLY A 1 94 ? -7.733 5.705 15.431 1.00 87.81 94 GLY A N 1
ATOM 730 C CA . GLY A 1 94 ? -8.019 5.896 16.855 1.00 87.81 94 GLY A CA 1
ATOM 731 C C . GLY A 1 94 ? -8.811 7.165 17.172 1.00 87.81 94 GLY A C 1
ATOM 732 O O . GLY A 1 94 ? -9.593 7.170 18.119 1.00 87.81 94 GLY A O 1
ATOM 733 N N . GLY A 1 95 ? -8.619 8.223 16.387 1.00 83.38 95 GLY A N 1
ATOM 734 C CA . GLY A 1 95 ? -9.268 9.519 16.549 1.00 83.38 95 GLY A CA 1
ATOM 735 C C . GLY A 1 95 ? -10.537 9.677 15.711 1.00 83.38 95 GLY A C 1
ATOM 736 O O . GLY A 1 95 ? -11.304 8.736 15.501 1.00 83.38 95 GLY A O 1
ATOM 737 N N . ASN A 1 96 ? -10.744 10.897 15.208 1.00 62.31 96 ASN A N 1
ATOM 738 C CA . ASN A 1 96 ? -11.993 11.365 14.589 1.00 62.31 96 ASN A CA 1
ATOM 739 C C . ASN A 1 96 ? -12.420 10.627 13.303 1.00 62.31 96 ASN A C 1
ATOM 741 O O . ASN A 1 96 ? -13.495 10.908 12.777 1.00 62.31 96 ASN A O 1
ATOM 745 N N . GLY A 1 97 ? -11.610 9.705 12.774 1.00 64.00 97 GLY A N 1
ATOM 746 C CA . GLY A 1 97 ? -11.961 8.930 11.586 1.00 64.00 97 GLY A CA 1
ATOM 747 C C . GLY A 1 97 ? -12.852 7.723 11.887 1.00 64.00 97 GLY A C 1
ATOM 748 O O . GLY A 1 97 ? -13.796 7.457 11.142 1.00 64.00 97 GLY A O 1
ATOM 749 N N . ILE A 1 98 ? -12.536 6.959 12.942 1.00 82.62 98 ILE A N 1
ATOM 750 C CA . ILE A 1 98 ? -13.146 5.638 13.197 1.00 82.62 98 ILE A CA 1
ATOM 751 C C . ILE A 1 98 ? -13.379 5.360 14.694 1.00 82.62 98 ILE A C 1
ATOM 753 O O . ILE A 1 98 ? -14.323 4.644 15.028 1.00 82.62 98 ILE A O 1
ATOM 757 N N . GLY A 1 99 ? -12.569 5.921 15.597 1.00 86.19 99 GLY A N 1
ATOM 758 C CA . GLY A 1 99 ? -12.700 5.727 17.046 1.00 86.19 99 GLY A CA 1
ATOM 759 C C . GLY A 1 99 ? -12.302 4.332 17.545 1.00 86.19 99 GLY A C 1
ATOM 760 O O . GLY A 1 99 ? -12.769 3.903 18.598 1.00 86.19 99 GLY A O 1
ATOM 761 N N . GLN A 1 100 ? -11.473 3.596 16.796 1.00 90.44 100 GLN A N 1
ATOM 762 C CA . GLN A 1 100 ? -11.028 2.247 17.166 1.00 90.44 100 GLN A CA 1
ATOM 763 C C . GLN A 1 100 ? -9.553 2.224 17.540 1.00 90.44 100 GLN A C 1
ATOM 765 O O . GLN A 1 100 ? -8.688 2.686 16.800 1.00 90.44 100 GLN A O 1
ATOM 770 N N . LYS A 1 101 ? -9.242 1.610 18.681 1.00 90.94 101 LYS A N 1
ATOM 771 C CA . LYS A 1 101 ? -7.857 1.416 19.097 1.00 90.94 101 LYS A CA 1
ATOM 772 C C . LYS A 1 101 ? -7.256 0.223 18.357 1.00 90.94 101 LYS A C 1
ATOM 774 O O . LYS A 1 101 ? -7.653 -0.916 18.580 1.00 90.94 101 LYS A O 1
ATOM 779 N N . VAL A 1 102 ? -6.268 0.497 17.516 1.00 91.88 102 VAL A N 1
ATOM 780 C CA . VAL A 1 102 ? -5.479 -0.504 16.790 1.00 91.88 102 VAL A CA 1
ATOM 781 C C . VAL A 1 102 ? -3.994 -0.278 17.035 1.00 91.88 102 VAL A C 1
ATOM 783 O O . VAL A 1 102 ? -3.566 0.849 17.282 1.00 91.88 102 VAL A O 1
ATOM 786 N N . THR A 1 103 ? -3.200 -1.341 16.963 1.00 93.50 103 THR A N 1
ATOM 787 C CA . THR A 1 103 ? -1.735 -1.264 17.042 1.00 93.50 103 THR A CA 1
ATOM 788 C C . THR A 1 103 ? -1.154 -1.287 15.635 1.00 93.50 103 THR A C 1
ATOM 790 O O . THR A 1 103 ? -1.640 -2.036 14.787 1.00 93.50 103 THR A O 1
ATOM 793 N N . VAL A 1 104 ? -0.117 -0.484 15.381 1.00 94.31 104 VAL A N 1
ATOM 794 C CA . VAL A 1 104 ? 0.627 -0.536 14.11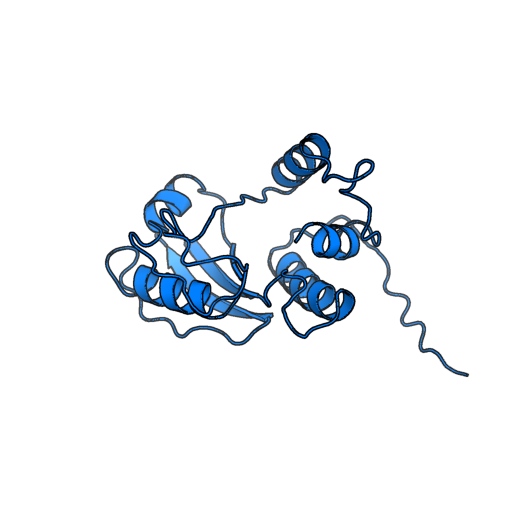4 1.00 94.31 104 VAL A CA 1
ATOM 795 C C . VAL A 1 104 ? 1.124 -1.971 13.878 1.00 94.31 104 VAL A C 1
ATOM 797 O O . VAL A 1 104 ? 1.822 -2.504 14.742 1.00 94.31 104 VAL A O 1
ATOM 800 N N . PRO A 1 105 ? 0.796 -2.607 12.737 1.00 94.44 105 PRO A N 1
ATOM 801 C CA . PRO A 1 105 ? 1.288 -3.945 12.442 1.00 94.44 105 PRO A CA 1
ATOM 802 C C . PRO A 1 105 ? 2.800 -3.950 12.189 1.00 94.44 105 PRO A C 1
ATOM 804 O O . PRO A 1 105 ? 3.411 -2.932 11.846 1.00 94.44 105 PRO A O 1
ATOM 807 N N . ASP A 1 106 ? 3.412 -5.126 12.282 1.00 95.88 106 ASP A N 1
ATOM 808 C CA . ASP A 1 106 ? 4.770 -5.337 11.785 1.00 95.88 106 ASP A CA 1
ATOM 809 C C . ASP A 1 106 ? 4.850 -5.175 10.261 1.00 95.88 106 ASP A C 1
ATOM 811 O O . ASP A 1 106 ? 3.854 -5.272 9.540 1.00 95.88 106 ASP A O 1
ATOM 815 N N . ILE A 1 107 ? 6.060 -4.936 9.747 1.00 95.94 107 ILE A N 1
ATOM 816 C CA . ILE A 1 107 ? 6.290 -4.834 8.301 1.00 95.94 107 ILE A CA 1
ATOM 817 C C . ILE A 1 107 ? 5.852 -6.137 7.615 1.00 95.94 107 ILE A C 1
ATOM 819 O O . ILE A 1 107 ? 6.301 -7.227 7.966 1.00 95.94 107 ILE A O 1
ATOM 823 N N . GLY A 1 108 ? 4.996 -6.008 6.603 1.00 95.62 108 GLY A N 1
ATOM 824 C CA . GLY A 1 108 ? 4.419 -7.116 5.846 1.00 95.62 108 GLY A CA 1
ATOM 825 C C . GLY A 1 108 ? 3.185 -7.749 6.477 1.00 95.62 108 GLY A C 1
ATOM 826 O O . GLY A 1 108 ? 2.601 -8.654 5.886 1.00 95.62 108 GLY A O 1
ATOM 827 N N . LYS A 1 109 ? 2.791 -7.313 7.674 1.00 96.81 109 LYS A N 1
ATOM 828 C CA . LYS A 1 109 ? 1.622 -7.827 8.386 1.00 96.81 109 LYS A CA 1
ATOM 829 C C . LYS A 1 109 ? 0.481 -6.823 8.325 1.00 96.81 109 LYS A C 1
ATOM 831 O O . LYS A 1 109 ? 0.661 -5.670 7.923 1.00 96.81 109 LYS A O 1
ATOM 836 N N . TYR A 1 110 ? -0.696 -7.289 8.726 1.00 97.31 110 TYR A N 1
ATOM 837 C CA . TYR A 1 110 ? -1.878 -6.457 8.849 1.00 97.31 110 TYR A CA 1
ATOM 838 C C . TYR A 1 110 ? -2.555 -6.631 10.200 1.00 97.31 110 TYR A C 1
ATOM 840 O O . TYR A 1 110 ? -2.472 -7.687 10.825 1.00 97.31 110 TYR A O 1
ATOM 848 N N . VAL A 1 111 ? -3.265 -5.586 10.603 1.00 96.75 111 VAL A N 1
ATOM 849 C CA . VAL A 1 111 ? -4.330 -5.650 11.607 1.00 96.75 111 VAL A CA 1
ATOM 850 C C . VAL A 1 111 ? -5.666 -5.384 10.924 1.00 96.75 111 VAL A C 1
ATOM 852 O O . VAL A 1 111 ? -5.706 -4.998 9.753 1.00 96.75 111 VAL A O 1
ATOM 855 N N . THR A 1 112 ? -6.769 -5.604 11.631 1.00 96.25 112 THR A N 1
ATOM 856 C CA . THR A 1 112 ? -8.105 -5.294 11.114 1.00 96.25 112 THR A CA 1
ATOM 857 C C . THR A 1 112 ? -8.770 -4.205 11.939 1.00 96.25 112 THR A C 1
ATOM 859 O O . THR A 1 112 ? -8.489 -4.060 13.127 1.00 96.25 112 THR A O 1
ATOM 862 N N . PHE A 1 113 ? -9.635 -3.430 11.293 1.00 94.50 113 PHE A N 1
ATOM 863 C CA . PHE A 1 113 ? -10.548 -2.504 11.954 1.00 94.50 113 PHE A CA 1
ATOM 864 C C . PHE A 1 113 ? -11.905 -2.538 11.254 1.00 94.50 113 PHE A C 1
ATOM 866 O O . PHE A 1 113 ? -12.001 -2.857 10.065 1.00 94.50 113 PHE A O 1
ATOM 873 N N . HIS A 1 114 ? -12.960 -2.197 11.985 1.00 93.88 114 HIS A N 1
ATOM 874 C CA . HIS A 1 114 ? -14.299 -2.105 11.420 1.00 93.88 114 HIS A CA 1
ATOM 875 C C . HIS A 1 114 ? -14.530 -0.728 10.805 1.00 93.88 114 HIS A C 1
ATOM 877 O O . HIS A 1 114 ? -14.218 0.299 11.402 1.00 93.88 114 HIS A O 1
ATOM 883 N N . PHE A 1 115 ? -15.130 -0.688 9.625 1.00 92.12 115 PHE A N 1
ATOM 884 C CA . PHE A 1 115 ? -15.650 0.538 9.046 1.00 92.12 115 PHE A CA 1
ATOM 885 C C . PHE A 1 115 ? -17.068 0.284 8.564 1.00 92.12 115 PHE A C 1
ATOM 887 O O . PHE A 1 115 ? -17.265 -0.386 7.548 1.00 92.12 115 PHE A O 1
ATOM 894 N N . ARG A 1 116 ? -18.045 0.832 9.298 1.00 89.62 116 ARG A N 1
ATOM 895 C CA . ARG A 1 116 ? -19.469 0.512 9.129 1.00 89.62 116 ARG A CA 1
ATOM 896 C C . ARG A 1 116 ? -19.685 -1.004 9.260 1.00 89.62 116 ARG A C 1
ATOM 898 O O . ARG A 1 116 ? -19.255 -1.597 10.241 1.00 89.62 116 ARG A O 1
ATOM 905 N N . ASP A 1 117 ? -20.311 -1.613 8.269 1.00 89.94 117 ASP A N 1
ATOM 906 C CA . ASP A 1 117 ? -20.637 -3.030 8.129 1.00 89.94 117 ASP A CA 1
ATOM 907 C C . ASP A 1 117 ? -19.484 -3.882 7.562 1.00 89.94 117 ASP A C 1
ATOM 909 O O . ASP A 1 117 ? -19.655 -5.073 7.313 1.00 89.94 117 ASP A O 1
ATOM 913 N N . ARG A 1 118 ? -18.290 -3.301 7.374 1.00 92.31 118 ARG A N 1
ATOM 914 C CA . ARG A 1 118 ? -17.149 -3.960 6.719 1.00 92.31 118 ARG A CA 1
ATOM 915 C C . ARG A 1 118 ? -15.953 -4.107 7.648 1.00 92.31 118 ARG A C 1
ATOM 917 O O . ARG A 1 118 ? -15.667 -3.222 8.454 1.00 92.31 118 ARG A O 1
ATOM 924 N N . ILE A 1 119 ? -15.183 -5.170 7.442 1.00 94.75 119 ILE A N 1
ATOM 925 C CA . ILE A 1 119 ? -13.853 -5.341 8.036 1.00 94.75 119 ILE A CA 1
ATOM 926 C C . ILE A 1 119 ? -12.810 -4.885 7.018 1.00 94.75 119 ILE A C 1
ATOM 928 O O . ILE A 1 119 ? -12.825 -5.327 5.869 1.00 94.75 119 ILE A O 1
ATOM 932 N N . ILE A 1 120 ? -11.901 -4.010 7.445 1.00 95.19 120 ILE A N 1
ATOM 933 C CA . ILE A 1 120 ? -10.800 -3.509 6.624 1.00 95.19 120 ILE A CA 1
ATOM 934 C C . ILE A 1 120 ? -9.490 -4.100 7.129 1.00 95.19 120 ILE A C 1
ATOM 936 O O . ILE A 1 120 ? -9.168 -3.981 8.312 1.00 95.19 120 ILE A O 1
ATOM 940 N N . LYS A 1 121 ? -8.709 -4.710 6.232 1.00 96.69 121 LYS A N 1
ATOM 941 C CA . LYS A 1 121 ? -7.322 -5.102 6.505 1.00 96.69 121 LYS A CA 1
ATOM 942 C C . LYS A 1 121 ? -6.417 -3.891 6.324 1.00 96.69 121 LYS A C 1
ATOM 944 O O . LYS A 1 121 ? -6.412 -3.284 5.259 1.00 96.69 121 LYS A O 1
ATOM 949 N N . TRP A 1 122 ? -5.620 -3.559 7.328 1.00 95.38 122 TRP A N 1
ATOM 950 C CA . TRP A 1 122 ? -4.611 -2.511 7.241 1.00 95.38 122 TRP A CA 1
ATOM 951 C C . TRP A 1 122 ? -3.211 -3.110 7.294 1.00 95.38 122 TRP A C 1
ATOM 953 O O . TRP A 1 122 ? -2.782 -3.579 8.343 1.00 95.38 122 TRP A O 1
ATOM 963 N N . TYR A 1 123 ? -2.497 -3.062 6.169 1.00 96.75 123 TYR A N 1
ATOM 964 C CA . TYR A 1 123 ? -1.118 -3.522 6.034 1.00 96.75 123 TYR A CA 1
ATOM 965 C C . TYR A 1 123 ? -0.102 -2.397 6.250 1.00 96.75 123 TYR A C 1
ATOM 967 O O . TYR A 1 123 ? -0.261 -1.289 5.727 1.00 96.75 123 TYR A O 1
ATOM 975 N N . ARG A 1 124 ? 1.013 -2.717 6.917 1.00 95.50 124 ARG A N 1
ATOM 976 C CA . ARG A 1 124 ? 2.225 -1.882 6.920 1.00 95.50 124 ARG A CA 1
ATOM 977 C C . ARG A 1 124 ? 3.258 -2.477 5.977 1.00 95.50 124 ARG A C 1
ATOM 979 O O . ARG A 1 124 ? 3.768 -3.567 6.208 1.00 95.50 124 ARG A O 1
ATOM 986 N N . MET A 1 125 ? 3.623 -1.735 4.943 1.00 95.31 125 MET A N 1
ATOM 987 C CA . MET A 1 125 ? 4.535 -2.185 3.894 1.00 95.31 125 MET A CA 1
ATOM 988 C C . MET A 1 125 ? 5.908 -1.519 4.012 1.00 95.31 125 MET A C 1
ATOM 990 O O . MET A 1 125 ? 6.002 -0.372 4.464 1.00 95.31 125 MET A O 1
ATOM 994 N N . PRO A 1 126 ? 6.995 -2.185 3.574 1.00 93.50 126 PRO A N 1
ATOM 995 C CA . PRO A 1 126 ? 8.290 -1.527 3.494 1.00 93.50 126 PRO A CA 1
ATOM 996 C C . PRO A 1 126 ? 8.235 -0.391 2.466 1.00 93.50 126 PRO A C 1
ATOM 998 O O . PRO A 1 126 ? 7.529 -0.471 1.451 1.00 93.50 126 PRO A O 1
ATOM 1001 N N . SER A 1 127 ? 9.004 0.670 2.715 1.00 90.81 127 SER A N 1
ATOM 1002 C CA . SER A 1 127 ? 9.096 1.804 1.793 1.00 90.81 127 SER A CA 1
ATOM 1003 C C . SER A 1 127 ? 9.585 1.345 0.418 1.00 90.81 127 SER A C 1
ATOM 1005 O O . SER A 1 127 ? 10.554 0.591 0.293 1.00 90.81 127 SER A O 1
ATOM 1007 N N . THR A 1 128 ? 8.938 1.835 -0.644 1.00 88.69 128 THR A N 1
ATOM 1008 C CA . THR A 1 128 ? 9.361 1.543 -2.024 1.00 88.69 128 THR A CA 1
ATOM 1009 C C . THR A 1 128 ? 10.439 2.495 -2.549 1.00 88.69 128 THR A C 1
ATOM 1011 O O . THR A 1 128 ? 10.773 2.445 -3.739 1.00 88.69 128 THR A O 1
ATOM 1014 N N . SER A 1 129 ? 10.975 3.365 -1.683 1.00 85.94 129 SER A N 1
ATOM 1015 C CA . SER A 1 129 ? 12.101 4.247 -1.989 1.00 85.94 129 SER A CA 1
ATOM 1016 C C . SER A 1 129 ? 13.365 3.442 -2.305 1.00 85.94 129 SER A C 1
ATOM 1018 O O . SER A 1 129 ? 13.592 2.354 -1.767 1.00 85.94 129 SER A O 1
ATOM 1020 N N . ARG A 1 130 ? 14.223 3.996 -3.170 1.00 84.88 130 ARG A N 1
ATOM 1021 C CA . ARG A 1 130 ? 15.559 3.437 -3.439 1.00 84.88 130 ARG A CA 1
ATOM 1022 C C . ARG A 1 130 ? 16.485 3.555 -2.228 1.00 84.88 130 ARG A C 1
ATOM 1024 O O . ARG A 1 130 ? 17.332 2.695 -2.054 1.00 84.88 130 ARG A O 1
ATOM 1031 N N . ALA A 1 131 ? 16.288 4.577 -1.394 1.00 85.25 131 ALA A N 1
ATOM 1032 C CA . ALA A 1 131 ? 17.109 4.823 -0.208 1.00 85.25 131 ALA A CA 1
ATOM 1033 C C . ALA A 1 131 ? 16.817 3.850 0.946 1.00 85.25 131 ALA A C 1
ATOM 1035 O O . ALA A 1 131 ? 17.619 3.728 1.864 1.00 85.25 131 ALA A O 1
ATOM 1036 N N . TYR A 1 132 ? 15.672 3.159 0.916 1.00 86.12 132 TYR A N 1
ATOM 1037 C CA . TYR A 1 132 ? 15.332 2.196 1.957 1.00 86.12 132 TYR A CA 1
ATOM 1038 C C . TYR A 1 132 ? 16.219 0.941 1.825 1.00 86.12 132 TYR A C 1
ATOM 1040 O O . TYR A 1 132 ? 16.192 0.342 0.739 1.00 86.12 132 TYR A O 1
ATOM 1048 N N . PRO A 1 133 ? 16.954 0.531 2.886 1.00 91.06 133 PRO A N 1
ATOM 1049 C CA . PRO A 1 133 ? 18.006 -0.494 2.849 1.00 91.06 133 PRO A CA 1
ATOM 1050 C C . PRO A 1 133 ? 17.427 -1.916 2.770 1.00 91.06 133 PRO A C 1
ATOM 1052 O O . PRO A 1 133 ? 17.543 -2.733 3.677 1.00 91.06 133 PRO A O 1
ATOM 1055 N N . MET A 1 134 ? 16.745 -2.204 1.669 1.00 93.75 134 MET A N 1
ATOM 1056 C CA . MET A 1 134 ? 16.158 -3.499 1.352 1.00 93.75 134 MET A CA 1
ATOM 1057 C C . MET A 1 134 ? 16.171 -3.670 -0.166 1.00 93.75 134 MET A C 1
ATOM 1059 O O . MET A 1 134 ? 15.822 -2.733 -0.899 1.00 93.75 134 MET A O 1
ATOM 1063 N N . SER A 1 135 ? 16.567 -4.859 -0.623 1.00 95.75 135 SER A N 1
ATOM 1064 C CA . SER A 1 135 ? 16.622 -5.182 -2.048 1.00 95.75 135 SER A CA 1
ATOM 1065 C C . SER A 1 135 ? 15.245 -5.075 -2.703 1.00 95.75 135 SER A C 1
ATOM 1067 O O . SER A 1 135 ? 14.201 -5.100 -2.037 1.00 95.75 135 SER A O 1
ATOM 1069 N N . LEU A 1 136 ? 15.235 -4.915 -4.023 1.00 95.06 136 LEU A N 1
ATOM 1070 C CA . LEU A 1 136 ? 13.996 -4.761 -4.774 1.00 95.06 136 LEU A CA 1
ATOM 1071 C C . LEU A 1 136 ? 13.149 -6.042 -4.711 1.00 95.06 136 LEU A C 1
ATOM 1073 O O . LEU A 1 136 ? 11.930 -5.964 -4.579 1.00 95.06 136 LEU A O 1
ATOM 1077 N N . GLU A 1 137 ? 13.803 -7.197 -4.720 1.00 94.81 137 GLU A N 1
ATOM 1078 C CA . GLU A 1 137 ? 13.216 -8.535 -4.675 1.00 94.81 137 GLU A CA 1
ATOM 1079 C C . GLU A 1 137 ? 12.566 -8.784 -3.314 1.00 94.81 137 GLU A C 1
ATOM 1081 O O . GLU A 1 137 ? 11.420 -9.224 -3.240 1.00 94.81 137 GLU A O 1
ATOM 1086 N N . LYS A 1 138 ? 13.256 -8.410 -2.227 1.00 96.25 138 LYS A N 1
ATOM 1087 C CA . LYS A 1 138 ? 12.713 -8.518 -0.868 1.00 96.25 138 LYS A CA 1
ATOM 1088 C C . LYS A 1 138 ? 11.558 -7.545 -0.645 1.00 96.25 138 LYS A C 1
ATOM 1090 O O . LYS A 1 138 ? 10.585 -7.890 0.013 1.00 96.25 138 LYS A O 1
ATOM 1095 N N . LYS A 1 139 ? 11.602 -6.343 -1.234 1.00 96.12 139 LYS A N 1
ATOM 1096 C CA . LYS A 1 139 ? 10.418 -5.468 -1.286 1.00 96.12 139 LYS A CA 1
ATOM 1097 C C . LYS A 1 139 ? 9.286 -6.180 -2.029 1.00 96.12 139 LYS A C 1
ATOM 1099 O O . LYS A 1 139 ? 8.187 -6.265 -1.502 1.00 96.12 139 LYS A O 1
ATOM 1104 N N . ALA A 1 140 ? 9.543 -6.729 -3.214 1.00 97.19 140 ALA A N 1
ATOM 1105 C CA . ALA A 1 140 ? 8.527 -7.408 -4.015 1.00 97.19 140 ALA A CA 1
ATOM 1106 C C . ALA A 1 140 ? 7.879 -8.600 -3.301 1.00 97.19 140 ALA A C 1
ATOM 1108 O O . ALA A 1 140 ? 6.670 -8.759 -3.435 1.00 97.19 140 ALA A O 1
ATOM 1109 N N . SER A 1 141 ? 8.614 -9.377 -2.497 1.00 97.25 141 SER A N 1
ATOM 1110 C CA . SER A 1 141 ? 8.018 -10.480 -1.732 1.00 97.25 141 SER A CA 1
ATOM 1111 C C . SER A 1 141 ? 6.954 -9.988 -0.747 1.00 97.25 141 SER A C 1
ATOM 1113 O O . SER A 1 141 ? 5.834 -10.482 -0.782 1.00 97.25 141 SER A O 1
ATOM 1115 N N . TYR A 1 142 ? 7.238 -8.936 0.033 1.00 97.50 142 TYR A N 1
ATOM 1116 C CA . TYR A 1 142 ? 6.244 -8.348 0.939 1.00 97.50 142 TYR A CA 1
ATOM 1117 C C . TYR A 1 142 ? 4.985 -7.889 0.195 1.00 97.50 142 TYR A C 1
ATOM 1119 O O . TYR A 1 142 ? 3.867 -8.173 0.620 1.00 97.50 142 TYR A O 1
ATOM 1127 N N . TYR A 1 143 ? 5.150 -7.178 -0.925 1.00 96.94 143 TYR A N 1
ATOM 1128 C CA . TYR A 1 143 ? 4.003 -6.694 -1.700 1.00 96.94 143 TYR A CA 1
ATOM 1129 C C . TYR A 1 143 ? 3.227 -7.843 -2.340 1.00 96.94 143 TYR A C 1
ATOM 1131 O O . TYR A 1 143 ? 2.003 -7.773 -2.387 1.00 96.94 143 TYR A O 1
ATOM 1139 N N . ARG A 1 144 ? 3.902 -8.908 -2.785 1.00 96.62 144 ARG A N 1
ATOM 1140 C CA . ARG A 1 144 ? 3.244 -10.112 -3.300 1.00 96.62 144 ARG A CA 1
ATOM 1141 C C . ARG A 1 144 ? 2.343 -10.740 -2.241 1.00 96.62 144 ARG A C 1
ATOM 1143 O O . ARG A 1 144 ? 1.179 -10.983 -2.537 1.00 96.62 144 ARG A O 1
ATOM 1150 N N . ASP A 1 145 ? 2.834 -10.910 -1.017 1.00 95.94 145 ASP A N 1
ATOM 1151 C CA . ASP A 1 145 ? 2.047 -11.483 0.084 1.00 95.94 145 ASP A CA 1
ATOM 1152 C C . ASP A 1 145 ? 0.814 -10.627 0.408 1.00 95.94 145 ASP A C 1
ATOM 1154 O O . ASP A 1 145 ? -0.292 -11.147 0.569 1.00 95.94 145 ASP A O 1
ATOM 1158 N N . MET A 1 146 ? 0.981 -9.301 0.439 1.00 96.12 146 MET A N 1
ATOM 1159 C CA . MET A 1 146 ? -0.122 -8.357 0.631 1.00 96.12 146 MET A CA 1
ATOM 1160 C C . MET A 1 146 ? -1.163 -8.461 -0.492 1.00 96.12 146 MET A C 1
ATOM 1162 O O . MET A 1 146 ? -2.351 -8.596 -0.210 1.00 96.12 146 MET A O 1
ATOM 1166 N N . PHE A 1 147 ? -0.740 -8.409 -1.760 1.00 95.19 147 PHE A N 1
ATOM 1167 C CA . PHE A 1 147 ? -1.657 -8.486 -2.900 1.00 95.19 147 PHE A CA 1
ATOM 1168 C C . PHE A 1 147 ? -2.344 -9.852 -3.005 1.00 95.19 147 PHE A C 1
ATOM 1170 O O . PHE A 1 147 ? -3.498 -9.906 -3.425 1.00 95.19 147 PHE A O 1
ATOM 1177 N N . ASN A 1 148 ? -1.679 -10.932 -2.586 1.00 94.12 148 ASN A N 1
ATOM 1178 C CA . ASN A 1 148 ? -2.288 -12.253 -2.462 1.00 94.12 148 ASN A CA 1
ATOM 1179 C C . ASN A 1 148 ? -3.379 -12.262 -1.380 1.00 94.12 148 ASN A C 1
ATOM 1181 O O . ASN A 1 148 ? -4.500 -12.684 -1.633 1.00 94.12 148 ASN A O 1
ATOM 1185 N N . GLY A 1 149 ? -3.086 -11.722 -0.191 1.00 91.94 149 GLY A N 1
ATOM 1186 C CA . GLY A 1 149 ? -4.058 -11.608 0.904 1.00 91.94 149 GLY A CA 1
ATOM 1187 C C . GLY A 1 149 ? -5.222 -10.644 0.630 1.00 91.94 149 GLY A C 1
ATOM 1188 O O . GLY A 1 149 ? -6.251 -10.725 1.309 1.00 91.94 149 GLY A O 1
ATOM 1189 N N . ALA A 1 150 ? -5.059 -9.751 -0.348 1.00 89.88 150 ALA A N 1
ATOM 1190 C CA . ALA A 1 150 ? -6.093 -8.875 -0.898 1.00 89.88 150 ALA A CA 1
ATOM 1191 C C . ALA A 1 150 ? -6.786 -9.463 -2.146 1.00 89.88 150 ALA A C 1
ATOM 1193 O O . ALA A 1 150 ? -7.589 -8.774 -2.766 1.00 89.88 150 ALA A O 1
ATOM 1194 N N . GLU A 1 151 ? -6.456 -10.702 -2.534 1.00 90.44 151 GLU A N 1
ATOM 1195 C CA . GLU A 1 151 ? -7.042 -11.435 -3.669 1.00 90.44 151 GLU A CA 1
ATOM 1196 C C . GLU A 1 151 ? -6.831 -10.771 -5.047 1.00 90.44 151 GLU A C 1
ATOM 1198 O O . GLU A 1 151 ? -7.486 -11.108 -6.033 1.00 90.44 151 GLU A O 1
ATOM 1203 N N . LEU A 1 152 ? -5.855 -9.865 -5.163 1.00 88.88 152 LEU A N 1
ATOM 1204 C CA . LEU A 1 152 ? -5.571 -9.114 -6.396 1.00 88.88 152 LEU A CA 1
ATOM 1205 C C . LEU A 1 152 ? -4.655 -9.859 -7.383 1.00 88.88 152 LEU A C 1
ATOM 1207 O O . LEU A 1 152 ? -4.485 -9.428 -8.534 1.00 88.88 152 LEU A O 1
ATOM 1211 N N . LEU A 1 153 ? -4.076 -10.984 -6.949 1.00 86.88 153 LEU A N 1
ATOM 1212 C CA . LEU A 1 153 ? -3.232 -11.856 -7.774 1.00 86.88 153 LEU A CA 1
ATOM 1213 C C . LEU A 1 153 ? -3.999 -13.001 -8.449 1.00 86.88 153 LEU A C 1
ATOM 1215 O O . LEU A 1 153 ? -3.433 -13.669 -9.315 1.00 86.88 153 LEU A O 1
ATOM 1219 N N . ASN A 1 154 ? -5.281 -13.195 -8.125 1.00 69.75 154 ASN A N 1
ATOM 1220 C CA . ASN A 1 154 ? -6.116 -14.211 -8.761 1.00 69.75 154 ASN A CA 1
ATOM 1221 C C . ASN A 1 154 ? -6.165 -13.950 -10.282 1.00 69.75 154 ASN A C 1
ATOM 1223 O O . ASN A 1 154 ? -6.573 -12.876 -10.730 1.00 69.75 154 ASN A O 1
ATOM 1227 N N . GLY A 1 155 ? -5.659 -14.902 -11.074 1.00 55.50 155 GLY A N 1
ATOM 1228 C CA . GLY A 1 155 ? -5.500 -14.789 -12.534 1.00 55.50 155 GLY A CA 1
ATOM 1229 C C . GLY A 1 155 ? -4.059 -14.628 -13.042 1.00 55.50 155 GLY A C 1
ATOM 1230 O O . GLY A 1 155 ? -3.840 -14.731 -14.245 1.00 55.50 155 GLY A O 1
ATOM 1231 N N . TYR A 1 156 ? -3.069 -14.441 -12.163 1.00 51.28 156 TYR A N 1
ATOM 1232 C CA . TYR A 1 156 ? -1.645 -14.538 -12.508 1.00 51.28 156 TYR A CA 1
ATOM 1233 C C . TYR A 1 156 ? -1.037 -15.759 -11.821 1.00 51.28 156 TYR A C 1
ATOM 1235 O O . TYR A 1 156 ? -0.279 -15.645 -10.859 1.00 51.28 156 TYR A O 1
ATOM 1243 N N . SER A 1 157 ? -1.387 -16.955 -12.297 1.00 38.47 157 SER A N 1
ATOM 1244 C CA . SER A 1 157 ? -0.667 -18.173 -11.929 1.00 38.47 157 SER A CA 1
ATOM 1245 C C . SER A 1 157 ? 0.716 -18.134 -12.582 1.00 38.47 157 SER A C 1
ATOM 1247 O O . SER A 1 157 ? 0.949 -18.707 -13.645 1.00 38.47 157 SER A O 1
ATOM 1249 N N . HIS A 1 158 ? 1.652 -17.411 -11.982 1.00 42.97 158 HIS A N 1
ATOM 1250 C CA . HIS A 1 158 ? 3.058 -17.708 -12.194 1.00 42.97 158 HIS A CA 1
ATOM 1251 C C . HIS A 1 158 ? 3.400 -18.800 -11.201 1.00 42.97 158 HIS A C 1
ATOM 1253 O O 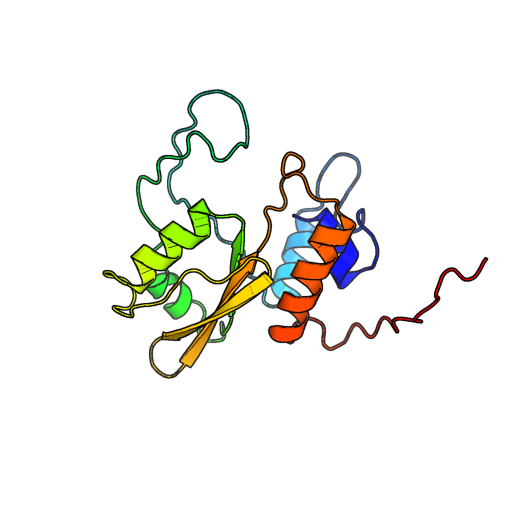. HIS A 1 158 ? 3.623 -18.541 -10.020 1.00 42.97 158 HIS A O 1
ATOM 1259 N N . SER A 1 159 ? 3.335 -20.036 -11.693 1.00 34.44 159 SER A N 1
ATOM 1260 C CA . SER A 1 159 ? 3.892 -21.211 -11.046 1.00 34.44 159 SER A CA 1
ATOM 1261 C C . SER A 1 159 ? 5.243 -20.836 -10.445 1.00 34.44 159 SER A C 1
ATOM 1263 O O . SER A 1 159 ? 6.191 -20.534 -11.169 1.00 34.44 159 SER A O 1
ATOM 1265 N N . ILE A 1 160 ? 5.328 -20.822 -9.117 1.00 34.75 160 ILE A N 1
ATOM 1266 C CA . ILE A 1 160 ? 6.616 -20.860 -8.440 1.00 34.75 160 ILE A CA 1
ATOM 1267 C C . ILE A 1 160 ? 7.105 -22.285 -8.666 1.00 34.75 160 ILE A C 1
ATOM 1269 O O . ILE A 1 160 ? 6.714 -23.204 -7.953 1.00 34.75 160 ILE A O 1
ATOM 1273 N N . VAL A 1 161 ? 7.928 -22.487 -9.695 1.00 31.50 161 VAL A N 1
ATOM 1274 C CA . VAL A 1 161 ? 8.860 -23.607 -9.642 1.00 31.50 161 VAL A CA 1
ATOM 1275 C C . VAL A 1 161 ? 9.794 -23.253 -8.496 1.00 31.50 161 VAL A C 1
ATOM 1277 O O . VAL A 1 161 ? 10.558 -22.291 -8.577 1.00 31.50 161 VAL A O 1
ATOM 1280 N N . SER A 1 162 ? 9.683 -23.990 -7.396 1.00 36.44 162 SER A N 1
ATOM 1281 C CA . SER A 1 162 ? 10.721 -24.082 -6.380 1.00 36.44 162 SER A CA 1
ATOM 1282 C C . SER A 1 162 ? 11.952 -24.718 -7.031 1.00 36.44 162 SER A C 1
ATOM 1284 O O . SER A 1 162 ? 12.224 -25.901 -6.862 1.00 36.44 162 SER A O 1
ATOM 1286 N N . GLY A 1 163 ? 12.653 -23.947 -7.857 1.00 32.12 163 GLY A N 1
ATOM 1287 C CA . GLY A 1 163 ? 13.984 -24.269 -8.331 1.00 32.12 163 GLY A CA 1
ATOM 1288 C C . GLY A 1 163 ? 14.941 -23.803 -7.257 1.00 32.12 163 GLY A C 1
ATOM 1289 O O . GLY A 1 163 ? 15.372 -22.652 -7.267 1.00 32.12 163 GLY A O 1
ATOM 1290 N N . GLY A 1 164 ? 15.207 -24.681 -6.290 1.00 28.92 164 GLY A N 1
ATOM 1291 C CA . GLY A 1 164 ? 16.427 -24.565 -5.514 1.00 28.92 164 GLY A CA 1
ATOM 1292 C C . GLY A 1 164 ? 17.585 -24.434 -6.497 1.00 28.92 164 GLY A C 1
ATOM 1293 O O . GLY A 1 164 ? 17.693 -25.224 -7.433 1.00 28.92 164 GLY A O 1
ATOM 1294 N N . PHE A 1 165 ? 18.420 -23.420 -6.301 1.00 31.95 165 PHE A N 1
ATOM 1295 C CA . PHE A 1 165 ? 19.804 -23.544 -6.722 1.00 31.95 165 PHE A CA 1
ATOM 1296 C C . PHE A 1 165 ? 20.364 -24.720 -5.922 1.00 31.95 165 PHE A C 1
ATOM 1298 O O . PHE A 1 165 ? 20.593 -24.600 -4.719 1.00 31.95 165 PHE A O 1
ATOM 1305 N N . VAL A 1 166 ? 20.449 -25.872 -6.577 1.00 34.19 166 VAL A N 1
ATOM 1306 C CA . VAL A 1 166 ? 21.324 -26.961 -6.170 1.00 34.19 166 VAL A CA 1
ATOM 1307 C C . VAL A 1 166 ? 22.404 -26.997 -7.245 1.00 34.19 166 VAL A C 1
ATOM 1309 O O . VAL A 1 166 ? 22.086 -27.220 -8.413 1.00 34.19 166 VAL A O 1
ATOM 1312 N N . ASP A 1 167 ? 23.609 -26.685 -6.768 1.00 38.38 167 ASP A N 1
ATOM 1313 C CA . ASP A 1 167 ? 24.945 -26.618 -7.380 1.00 38.38 167 ASP A CA 1
ATOM 1314 C C . ASP A 1 167 ? 25.210 -25.588 -8.496 1.00 38.38 167 ASP A C 1
ATOM 1316 O O . ASP A 1 167 ? 24.796 -25.776 -9.661 1.00 38.38 167 ASP A O 1
#

pLDDT: mean 81.26, std 20.59, range [28.92, 97.56]